Protein AF-A0A8S2FH67-F1 (afdb_monomer)

Foldseek 3Di:
DAVVLVVQVVQAAQQAHAPDDPAQKFFPLVLLVSLLPYPPVSVCSHVVSNVCLVVPAPDPAADAGIARSHRSYHPDHHPDPSVCSNCVNVCVVPPPDPPPPPPPDPPPDDD

Mean predicted aligned error: 7.12 Å

Organism: NCBI:txid1234261

Structure (mmCIF, N/CA/C/O backbone):
data_AF-A0A8S2FH67-F1
#
_entry.id   AF-A0A8S2FH67-F1
#
loop_
_atom_site.group_PDB
_atom_site.id
_atom_site.type_symbol
_atom_site.label_atom_id
_atom_site.label_alt_id
_atom_site.label_comp_id
_atom_site.label_asym_id
_atom_site.label_entity_id
_atom_site.label_seq_id
_atom_site.pdbx_PDB_ins_code
_atom_site.Cartn_x
_atom_site.Cartn_y
_atom_site.Cartn_z
_atom_site.occupancy
_atom_site.B_iso_or_equiv
_atom_site.auth_seq_id
_atom_site.auth_comp_id
_atom_site.auth_asym_id
_atom_site.auth_atom_id
_atom_site.pdbx_PDB_model_num
ATOM 1 N N . ALA A 1 1 ? -4.708 1.839 16.864 1.00 63.16 1 ALA A N 1
ATOM 2 C CA . ALA A 1 1 ? -5.192 1.731 15.473 1.00 63.16 1 ALA A CA 1
ATOM 3 C C . ALA A 1 1 ? -5.390 3.111 14.845 1.00 63.16 1 ALA A C 1
ATOM 5 O O . ALA A 1 1 ? -4.619 3.460 13.967 1.00 63.16 1 ALA A O 1
ATOM 6 N N . LEU A 1 2 ? -6.329 3.934 15.331 1.00 78.12 2 LEU A N 1
ATOM 7 C CA . LEU A 1 2 ? -6.658 5.225 14.697 1.00 78.12 2 LEU A CA 1
ATOM 8 C C . LEU A 1 2 ? -5.510 6.251 14.658 1.00 78.12 2 LEU A C 1
ATOM 10 O O . LEU A 1 2 ? -5.320 6.881 13.627 1.00 78.12 2 LEU A O 1
ATOM 14 N N . ILE A 1 3 ? -4.717 6.388 15.730 1.00 89.12 3 ILE A N 1
ATOM 15 C CA . ILE A 1 3 ? -3.564 7.318 15.759 1.00 89.12 3 ILE A CA 1
ATOM 16 C C . ILE A 1 3 ? -2.562 6.985 14.646 1.00 89.12 3 ILE A C 1
ATOM 18 O O . ILE A 1 3 ? -2.152 7.859 13.888 1.00 89.12 3 ILE A O 1
ATOM 22 N N . GLU A 1 4 ? -2.221 5.704 14.526 1.00 89.19 4 GLU A N 1
ATOM 23 C CA . GLU A 1 4 ? -1.287 5.206 13.519 1.00 89.19 4 GLU A CA 1
ATOM 24 C C . GLU A 1 4 ? -1.864 5.358 12.100 1.00 89.19 4 GLU A C 1
ATOM 26 O O . GLU A 1 4 ? -1.205 5.869 11.200 1.00 89.19 4 GLU A O 1
ATOM 31 N N . SER A 1 5 ? -3.143 5.010 11.917 1.00 88.00 5 SER A N 1
ATOM 32 C CA . SER A 1 5 ? -3.846 5.183 10.641 1.00 88.00 5 SER A CA 1
ATOM 33 C C . SER A 1 5 ? -3.854 6.646 10.185 1.00 88.00 5 SER A C 1
ATOM 35 O O . SER A 1 5 ? -3.561 6.926 9.024 1.00 88.00 5 SER A O 1
ATOM 37 N N . ASN A 1 6 ? -4.106 7.593 11.099 1.00 93.31 6 ASN A N 1
ATOM 38 C CA . ASN A 1 6 ? -4.036 9.029 10.814 1.00 93.31 6 ASN A CA 1
ATOM 39 C C . ASN A 1 6 ? -2.635 9.448 10.358 1.00 93.31 6 ASN A C 1
ATOM 41 O O . ASN A 1 6 ? -2.505 10.213 9.405 1.00 93.31 6 ASN A O 1
ATOM 45 N N . TYR A 1 7 ? -1.587 8.942 11.013 1.00 94.50 7 TYR A N 1
ATOM 46 C CA . TYR A 1 7 ? -0.210 9.218 10.615 1.00 94.50 7 TYR A CA 1
ATOM 47 C C . TYR A 1 7 ? 0.068 8.735 9.186 1.00 94.50 7 TYR A C 1
ATOM 49 O O . TYR A 1 7 ? 0.609 9.498 8.385 1.00 94.50 7 TYR A O 1
ATOM 57 N N . TYR A 1 8 ? -0.370 7.527 8.825 1.00 94.75 8 TYR A N 1
ATOM 58 C CA . TYR A 1 8 ? -0.193 6.992 7.473 1.00 94.75 8 TYR A CA 1
ATOM 59 C C . TYR A 1 8 ? -0.871 7.830 6.391 1.00 94.75 8 TYR A C 1
ATOM 61 O O . TYR A 1 8 ? -0.284 8.014 5.326 1.00 94.75 8 TYR A O 1
ATOM 69 N N . GLN A 1 9 ? -2.035 8.426 6.674 1.00 94.31 9 GLN A N 1
ATOM 70 C CA . GLN A 1 9 ? -2.674 9.354 5.732 1.00 94.31 9 GLN A CA 1
ATOM 71 C C . GLN A 1 9 ? -1.758 10.536 5.379 1.00 94.31 9 GLN A C 1
ATOM 73 O O . GLN A 1 9 ? -1.705 10.956 4.227 1.00 94.31 9 GLN A O 1
ATOM 78 N N . THR A 1 10 ? -0.961 11.028 6.335 1.00 95.62 10 THR A N 1
ATOM 79 C CA . THR A 1 10 ? 0.005 12.119 6.089 1.00 95.62 10 THR A CA 1
ATOM 80 C C . THR A 1 10 ? 1.214 11.701 5.247 1.00 95.62 10 THR A C 1
ATOM 82 O O . THR A 1 10 ? 1.991 12.555 4.821 1.00 95.62 10 THR A O 1
ATOM 85 N N . LYS A 1 11 ? 1.409 10.393 5.036 1.00 96.44 11 LYS A N 1
ATOM 86 C CA . LYS A 1 11 ? 2.547 9.799 4.317 1.00 96.44 11 LYS A CA 1
ATOM 87 C C . LYS A 1 11 ? 2.148 9.136 3.000 1.00 96.44 11 LYS A C 1
ATOM 89 O O . LYS A 1 11 ? 2.998 8.518 2.365 1.00 96.44 11 LYS A O 1
ATOM 94 N N . MET A 1 12 ? 0.885 9.257 2.594 1.00 96.69 12 MET A N 1
ATOM 95 C CA . MET A 1 12 ? 0.390 8.712 1.332 1.00 96.69 12 MET A CA 1
ATOM 96 C C . MET A 1 12 ? 1.192 9.247 0.141 1.00 96.69 12 MET A C 1
ATOM 98 O O . MET A 1 12 ? 1.372 10.454 -0.020 1.00 96.69 12 MET A O 1
ATOM 102 N N . LEU A 1 13 ? 1.627 8.331 -0.717 1.00 97.56 13 LEU A N 1
ATOM 103 C CA . LEU A 1 13 ? 2.142 8.604 -2.054 1.00 97.56 13 LEU A CA 1
ATOM 104 C C . LEU A 1 13 ? 1.121 8.144 -3.102 1.00 97.56 13 LEU A C 1
ATOM 106 O O . LEU A 1 13 ? 0.105 7.525 -2.781 1.00 97.56 13 LEU A O 1
ATOM 110 N N . ASN A 1 14 ? 1.417 8.418 -4.374 1.00 97.19 14 ASN A N 1
ATOM 111 C CA . ASN A 1 14 ? 0.533 8.132 -5.509 1.00 97.19 14 ASN A CA 1
ATOM 112 C C . ASN A 1 14 ? 0.028 6.686 -5.556 1.00 97.19 14 ASN A C 1
ATOM 114 O O . ASN A 1 14 ? -1.095 6.450 -5.996 1.00 97.19 14 ASN A O 1
ATOM 118 N N . TYR A 1 15 ? 0.861 5.740 -5.128 1.00 98.12 15 TYR A N 1
ATOM 119 C CA . TYR A 1 15 ? 0.593 4.311 -5.240 1.00 98.12 15 TYR A CA 1
ATOM 120 C C . TYR A 1 15 ? 0.582 3.597 -3.888 1.00 98.12 15 TYR A C 1
ATOM 122 O O . TYR A 1 15 ? 0.569 2.369 -3.857 1.00 98.12 15 TYR A O 1
ATOM 130 N N . GLY A 1 16 ? 0.614 4.328 -2.770 1.00 97.38 16 GLY A N 1
ATOM 131 C CA . GLY A 1 16 ? 0.529 3.725 -1.442 1.00 97.38 16 GLY A CA 1
ATOM 132 C C . GLY A 1 16 ? 1.259 4.474 -0.334 1.00 97.38 16 GLY A C 1
ATOM 133 O O . GLY A 1 16 ? 1.853 5.526 -0.553 1.00 97.38 16 GLY A O 1
ATOM 134 N N . VAL A 1 17 ? 1.236 3.903 0.868 1.00 97.00 17 VAL A N 1
ATOM 135 C CA . VAL A 1 17 ? 2.002 4.373 2.035 1.00 97.00 17 VAL A CA 1
ATOM 136 C C . VAL A 1 17 ? 3.358 3.665 2.061 1.00 97.00 17 VAL A C 1
ATOM 138 O O . VAL A 1 17 ? 3.376 2.449 1.896 1.00 97.00 17 VAL A O 1
ATOM 141 N N . PRO A 1 18 ? 4.492 4.342 2.292 1.00 96.62 18 PRO A N 1
ATOM 142 C CA . PRO A 1 18 ? 5.772 3.672 2.528 1.00 96.62 18 PRO A CA 1
ATOM 143 C C . PRO A 1 18 ? 5.791 2.849 3.825 1.00 96.62 18 PRO A C 1
ATOM 145 O O . PRO A 1 18 ? 5.187 3.248 4.818 1.00 96.62 18 PRO A O 1
ATOM 148 N N . LEU A 1 19 ? 6.528 1.734 3.844 1.00 94.00 19 LEU A N 1
ATOM 149 C CA . LEU A 1 19 ? 6.685 0.881 5.036 1.00 94.00 19 LEU A CA 1
ATOM 150 C C . LEU A 1 19 ? 7.358 1.604 6.208 1.00 94.00 19 LEU A C 1
ATOM 152 O O . LEU A 1 19 ?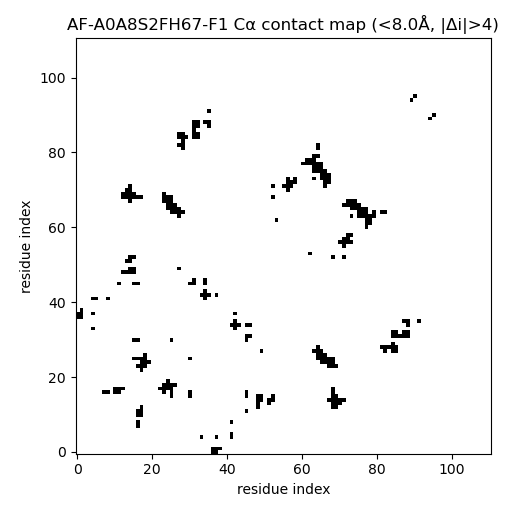 7.037 1.355 7.368 1.00 94.00 19 LEU A O 1
ATOM 156 N N . ASP A 1 20 ? 8.340 2.446 5.900 1.00 91.88 20 ASP A N 1
ATOM 157 C CA . ASP A 1 20 ? 9.106 3.201 6.879 1.00 91.88 20 ASP A CA 1
ATOM 158 C C . ASP A 1 20 ? 9.694 4.475 6.255 1.00 91.88 20 ASP A C 1
ATOM 160 O O . ASP A 1 20 ? 9.529 4.750 5.068 1.00 91.88 20 ASP A O 1
ATOM 164 N N . SER A 1 21 ? 10.375 5.283 7.067 1.00 92.06 21 SER A N 1
ATOM 165 C CA . SER A 1 21 ? 10.890 6.597 6.671 1.00 92.06 21 SER A CA 1
ATOM 166 C C . SER A 1 21 ? 12.131 6.571 5.770 1.00 92.06 21 SER A C 1
ATOM 168 O O . SER A 1 21 ? 12.550 7.629 5.304 1.00 92.06 21 SER A O 1
ATOM 170 N N . ARG A 1 22 ? 12.752 5.410 5.536 1.00 94.38 22 ARG A N 1
ATOM 171 C CA . ARG A 1 22 ? 14.041 5.300 4.829 1.00 94.38 22 ARG A CA 1
ATOM 172 C C . ARG A 1 22 ? 13.886 5.258 3.315 1.00 94.38 22 ARG A C 1
ATOM 174 O O . ARG A 1 22 ? 14.856 5.488 2.599 1.00 94.38 22 ARG A O 1
ATOM 181 N N . SER A 1 23 ? 12.703 4.905 2.819 1.00 95.44 23 SER A N 1
ATOM 182 C CA . SER A 1 23 ? 12.452 4.729 1.389 1.00 95.44 23 SER A CA 1
ATOM 183 C C . SER A 1 23 ? 10.963 4.838 1.069 1.00 95.44 23 SER A C 1
ATOM 185 O O . SER A 1 23 ? 10.133 4.705 1.959 1.00 95.44 23 SER A O 1
ATOM 187 N N . SER A 1 24 ? 10.613 5.012 -0.204 1.00 97.56 24 SER A N 1
ATOM 188 C CA . SER A 1 24 ? 9.227 4.959 -0.697 1.00 97.56 24 SER A CA 1
ATOM 189 C C . SER A 1 24 ? 8.711 3.529 -0.914 1.00 97.56 24 SER A C 1
ATOM 191 O O . SER A 1 24 ? 7.664 3.330 -1.530 1.00 97.56 24 SER A O 1
ATOM 193 N N . LEU A 1 25 ? 9.445 2.516 -0.451 1.00 97.62 25 LEU A N 1
ATOM 194 C CA . LEU A 1 25 ? 9.112 1.120 -0.696 1.00 97.62 25 LEU A CA 1
ATOM 195 C C . LEU A 1 25 ? 7.934 0.681 0.163 1.00 97.62 25 LEU A C 1
ATOM 197 O O . LEU A 1 25 ? 7.815 1.054 1.331 1.00 97.62 25 LEU A O 1
ATOM 201 N N . THR A 1 26 ? 7.072 -0.145 -0.417 1.00 97.62 26 THR A N 1
ATOM 202 C CA . THR A 1 26 ? 5.864 -0.604 0.256 1.00 97.62 26 THR A CA 1
ATOM 203 C C . THR A 1 26 ? 5.478 -2.032 -0.106 1.00 97.62 26 THR A C 1
ATOM 205 O O . THR A 1 26 ? 6.098 -2.677 -0.956 1.00 97.62 26 THR A O 1
ATOM 208 N N . LYS A 1 27 ? 4.437 -2.527 0.568 1.00 96.81 27 LYS A N 1
ATOM 209 C CA . LYS A 1 27 ? 3.831 -3.835 0.352 1.00 96.81 27 LYS A CA 1
ATOM 210 C C . LYS A 1 27 ? 2.314 -3.751 0.275 1.00 96.81 27 LYS A C 1
ATOM 212 O O . LYS A 1 27 ? 1.690 -3.034 1.055 1.00 96.81 27 LYS A O 1
ATOM 217 N N . THR A 1 28 ? 1.716 -4.489 -0.656 1.00 96.25 28 THR A N 1
ATOM 218 C CA . THR A 1 28 ? 0.260 -4.478 -0.887 1.00 96.25 28 THR A CA 1
ATOM 219 C C . THR A 1 28 ? -0.518 -5.100 0.273 1.00 96.25 28 THR A C 1
ATOM 221 O O . THR A 1 28 ? -1.534 -4.555 0.707 1.00 96.25 28 THR A O 1
ATOM 224 N N . ASP A 1 29 ? -0.031 -6.222 0.804 1.00 95.50 29 ASP A N 1
ATOM 225 C CA . ASP A 1 29 ? -0.657 -6.961 1.898 1.00 95.50 29 ASP A CA 1
ATOM 226 C C . ASP A 1 29 ? -0.688 -6.134 3.188 1.00 95.50 29 ASP A C 1
ATOM 228 O O . ASP A 1 29 ? -1.746 -5.953 3.786 1.00 95.50 29 ASP A O 1
ATOM 232 N N . TRP A 1 30 ? 0.451 -5.551 3.565 1.00 95.12 30 TRP A N 1
ATOM 233 C CA . TRP A 1 30 ? 0.578 -4.696 4.743 1.00 95.12 30 TRP A CA 1
ATOM 234 C C . TRP A 1 30 ? -0.362 -3.483 4.688 1.00 95.12 30 TRP A C 1
ATOM 236 O O . TRP A 1 30 ? -1.073 -3.209 5.654 1.00 95.12 30 TRP A O 1
ATOM 246 N N . GLN A 1 31 ? -0.440 -2.801 3.542 1.00 96.38 31 GLN A N 1
ATOM 247 C CA . GLN A 1 31 ? -1.370 -1.682 3.361 1.00 96.38 31 GLN A CA 1
ATOM 248 C C . GLN A 1 31 ? -2.833 -2.119 3.469 1.00 96.38 31 GLN A C 1
ATOM 250 O O . GLN A 1 31 ? -3.647 -1.403 4.049 1.00 96.38 31 GLN A O 1
ATOM 255 N N . SER A 1 32 ? -3.170 -3.307 2.964 1.00 95.88 32 SER A N 1
ATOM 256 C CA . SER A 1 32 ? -4.530 -3.850 3.070 1.00 95.88 32 SER A CA 1
ATOM 257 C C . SER A 1 32 ? -4.919 -4.132 4.521 1.00 95.88 32 SER A C 1
ATOM 259 O O . SER A 1 32 ? -6.045 -3.845 4.921 1.00 95.88 32 SER A O 1
ATOM 261 N N . TRP A 1 33 ? -3.977 -4.616 5.336 1.00 94.50 33 TRP A N 1
ATOM 262 C CA . TRP A 1 33 ? -4.171 -4.773 6.779 1.00 94.50 33 TRP A CA 1
ATOM 263 C C . TRP A 1 33 ? -4.403 -3.445 7.493 1.00 94.50 33 TRP A C 1
ATOM 265 O O . TRP A 1 33 ? -5.295 -3.362 8.333 1.00 94.50 33 TRP A O 1
ATOM 275 N N . ILE A 1 34 ? -3.644 -2.402 7.146 1.00 93.56 34 ILE A N 1
ATOM 276 C CA . ILE A 1 34 ? -3.876 -1.055 7.681 1.00 93.56 34 ILE A CA 1
ATOM 277 C C . ILE A 1 34 ? -5.292 -0.607 7.335 1.00 93.56 34 ILE A C 1
ATOM 279 O O . ILE A 1 34 ? -6.073 -0.323 8.240 1.00 93.56 34 ILE A O 1
ATOM 283 N N . ALA A 1 35 ? -5.633 -0.627 6.044 1.00 94.69 35 ALA A N 1
ATOM 284 C CA . ALA A 1 35 ? -6.927 -0.191 5.536 1.00 94.69 35 ALA A CA 1
ATOM 285 C C . ALA A 1 35 ? -8.095 -0.911 6.226 1.00 94.69 35 ALA A C 1
ATOM 287 O O . ALA A 1 35 ? -9.131 -0.308 6.490 1.00 94.69 35 ALA A O 1
ATOM 288 N N . ALA A 1 36 ? -7.924 -2.188 6.569 1.00 93.94 36 ALA A N 1
ATOM 289 C CA . ALA A 1 36 ? -8.958 -2.985 7.212 1.00 93.94 36 ALA A CA 1
ATOM 290 C C . ALA A 1 36 ? -9.321 -2.524 8.633 1.00 93.94 36 ALA A C 1
ATOM 292 O O . ALA A 1 36 ? -10.469 -2.709 9.048 1.00 93.94 36 ALA A O 1
ATOM 293 N N . PHE A 1 37 ? -8.375 -1.907 9.349 1.00 92.00 37 PHE A N 1
ATOM 294 C CA . PHE A 1 37 ? -8.553 -1.369 10.704 1.00 92.00 37 PHE A CA 1
ATOM 295 C C . PHE A 1 37 ? -8.733 0.160 10.747 1.00 92.00 37 PHE A C 1
ATOM 297 O O . PHE A 1 37 ? -8.800 0.742 11.835 1.00 92.00 37 PHE A O 1
ATOM 304 N N . SER A 1 38 ? -8.783 0.813 9.588 1.00 93.44 38 SER A N 1
ATOM 305 C CA . SER A 1 38 ? -8.950 2.261 9.442 1.00 93.44 38 SER A CA 1
ATOM 306 C C . SER A 1 38 ? -10.427 2.683 9.397 1.00 93.44 38 SER A C 1
ATOM 308 O O . SER A 1 38 ? -11.332 1.846 9.349 1.00 93.44 38 SER A O 1
ATOM 310 N N . THR A 1 39 ? -10.695 3.998 9.406 1.00 94.56 39 THR A N 1
ATOM 311 C CA . THR A 1 39 ? -12.037 4.508 9.063 1.00 94.56 39 THR A CA 1
ATOM 312 C C . THR A 1 39 ? -12.353 4.235 7.593 1.00 94.56 39 THR A C 1
ATOM 314 O O . THR A 1 39 ? -11.454 3.965 6.796 1.00 94.56 39 THR A O 1
ATOM 317 N N . LYS A 1 40 ? -13.629 4.353 7.210 1.00 93.25 40 LYS A N 1
ATOM 318 C CA . LYS A 1 40 ? -14.055 4.146 5.823 1.00 93.25 40 LYS A CA 1
ATOM 319 C C . LYS A 1 40 ? -13.328 5.079 4.842 1.00 93.25 40 LYS A C 1
ATOM 321 O O . LYS A 1 40 ? -12.835 4.596 3.829 1.00 93.25 40 LYS A O 1
ATOM 326 N N . GLU A 1 41 ? -13.172 6.371 5.154 1.00 94.94 41 GLU A N 1
ATOM 327 C CA . GLU A 1 41 ? -12.479 7.296 4.237 1.00 94.94 41 GLU A CA 1
ATOM 328 C C . GLU A 1 41 ? -10.986 6.964 4.080 1.00 94.94 41 GLU A C 1
ATOM 330 O O . GLU A 1 41 ? -10.417 7.038 2.989 1.00 94.94 41 GLU A O 1
ATOM 335 N N . GLN A 1 42 ? -10.342 6.574 5.179 1.00 94.81 42 GLN A N 1
ATOM 336 C CA . GLN A 1 42 ? -8.929 6.194 5.197 1.00 94.81 42 GLN A CA 1
ATOM 337 C C . GLN A 1 42 ? -8.686 4.890 4.444 1.00 94.81 42 GLN A C 1
ATOM 339 O O . GLN A 1 42 ? -7.715 4.769 3.697 1.00 94.81 42 GLN A O 1
ATOM 344 N N . GLN A 1 43 ? -9.588 3.928 4.632 1.00 94.75 43 GLN A N 1
ATOM 345 C CA . GLN A 1 43 ? -9.603 2.684 3.887 1.00 94.75 43 GLN A CA 1
ATOM 346 C C . GLN A 1 43 ? -9.706 2.975 2.390 1.00 94.75 43 GLN A C 1
ATOM 348 O O . GLN A 1 43 ? -8.870 2.500 1.628 1.00 94.75 43 GLN A O 1
ATOM 353 N N . ASP A 1 44 ? -10.685 3.778 1.971 1.00 95.75 44 ASP A N 1
ATOM 354 C CA . ASP A 1 44 ? -10.894 4.093 0.557 1.00 95.75 44 ASP A CA 1
ATOM 355 C C . ASP A 1 44 ? -9.660 4.786 -0.041 1.00 95.75 44 ASP A C 1
ATOM 357 O O . ASP A 1 44 ? -9.226 4.430 -1.133 1.00 95.75 44 ASP A O 1
ATOM 361 N N . THR A 1 45 ? -9.015 5.689 0.703 1.00 96.62 45 THR A N 1
ATOM 362 C CA . THR A 1 45 ? -7.747 6.318 0.290 1.00 96.62 45 THR A CA 1
ATOM 363 C C . THR A 1 45 ? -6.646 5.289 0.008 1.00 96.62 45 THR A C 1
ATOM 365 O O . THR A 1 45 ? -6.017 5.326 -1.051 1.00 96.62 45 THR A O 1
ATOM 368 N N . ILE A 1 46 ? -6.425 4.342 0.925 1.00 96.38 46 ILE A N 1
ATOM 369 C CA . ILE A 1 46 ? -5.373 3.324 0.783 1.00 96.38 46 ILE A CA 1
ATOM 370 C C . ILE A 1 46 ? -5.708 2.341 -0.347 1.00 96.38 46 ILE A C 1
ATOM 372 O O . ILE A 1 46 ? -4.857 2.047 -1.188 1.00 96.38 46 ILE A O 1
ATOM 376 N N . ILE A 1 47 ? -6.949 1.850 -0.402 1.00 96.31 47 ILE A N 1
ATOM 377 C CA . ILE A 1 47 ? -7.385 0.887 -1.421 1.00 96.31 47 ILE A CA 1
ATOM 378 C C . ILE A 1 47 ? -7.354 1.512 -2.820 1.00 96.31 47 ILE A C 1
ATOM 380 O O . ILE A 1 47 ? -6.913 0.855 -3.761 1.00 96.31 47 ILE A O 1
ATOM 384 N N . ASN A 1 48 ? -7.730 2.785 -2.968 1.00 97.56 48 ASN A N 1
ATOM 385 C CA . ASN A 1 48 ? -7.631 3.489 -4.247 1.00 97.56 48 ASN A CA 1
ATOM 386 C C . ASN A 1 48 ? -6.176 3.615 -4.722 1.00 97.56 48 ASN A C 1
ATOM 388 O O . ASN A 1 48 ? -5.907 3.441 -5.910 1.00 97.56 48 ASN A O 1
ATOM 392 N N . ALA A 1 49 ? -5.223 3.852 -3.816 1.00 97.94 49 ALA A N 1
ATOM 393 C CA . ALA A 1 49 ? -3.804 3.895 -4.168 1.00 97.94 4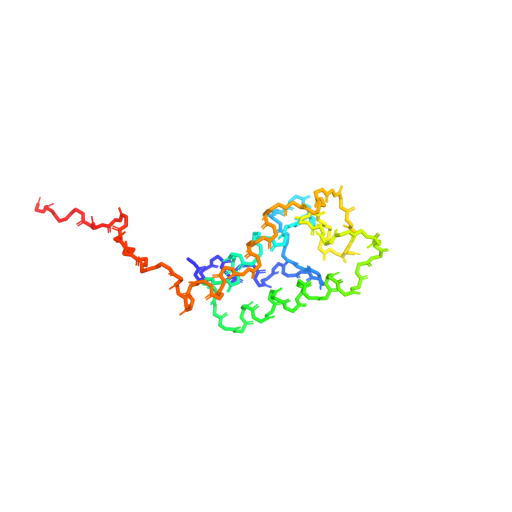9 ALA A CA 1
ATOM 394 C C . ALA A 1 49 ? -3.266 2.517 -4.604 1.00 97.94 49 ALA A C 1
ATOM 396 O O . ALA A 1 49 ? -2.533 2.424 -5.590 1.00 97.94 49 ALA A O 1
ATOM 397 N N . LEU A 1 50 ? -3.687 1.437 -3.932 1.00 97.06 50 LEU A N 1
ATOM 398 C CA . LEU A 1 50 ? -3.378 0.059 -4.340 1.00 97.06 50 LEU A CA 1
ATOM 399 C C . LEU A 1 50 ? -3.992 -0.298 -5.699 1.00 97.06 50 LEU A C 1
ATOM 401 O O . LEU A 1 50 ? -3.337 -0.922 -6.535 1.00 97.06 50 LEU A O 1
ATOM 405 N N . TYR A 1 51 ? -5.239 0.107 -5.936 1.00 97.19 51 TYR A N 1
ATOM 406 C CA . TYR A 1 51 ? -5.910 -0.083 -7.219 1.00 97.19 51 TYR A CA 1
ATOM 407 C C . TYR A 1 51 ? -5.179 0.662 -8.341 1.00 97.19 51 TYR A C 1
ATOM 409 O O . TYR A 1 51 ? -4.942 0.100 -9.413 1.00 97.19 51 TYR A O 1
ATOM 417 N N . LYS A 1 52 ? -4.751 1.900 -8.072 1.00 98.31 52 LYS A N 1
ATOM 418 C CA . LYS A 1 52 ? -3.950 2.699 -8.999 1.00 98.31 52 LYS A CA 1
ATOM 419 C C . LYS A 1 52 ? -2.616 2.024 -9.315 1.00 98.31 52 LYS A C 1
ATOM 421 O O . LYS A 1 52 ? -2.272 1.898 -10.484 1.00 98.31 52 LYS A O 1
ATOM 426 N N . TYR A 1 53 ? -1.910 1.507 -8.305 1.00 97.88 53 TYR A N 1
ATOM 427 C CA . TYR A 1 53 ? -0.698 0.698 -8.497 1.00 97.88 53 TYR A CA 1
ATOM 428 C C . TYR A 1 53 ? -0.942 -0.484 -9.441 1.00 97.88 53 TYR A C 1
ATOM 430 O O . TYR A 1 53 ? -0.235 -0.634 -10.437 1.00 97.88 53 TYR A O 1
ATOM 438 N N . ALA A 1 54 ? -1.957 -1.301 -9.151 1.00 96.06 54 ALA A N 1
ATOM 439 C CA . ALA A 1 54 ? -2.264 -2.491 -9.939 1.00 96.06 54 ALA A CA 1
ATOM 440 C C . ALA A 1 54 ? -2.642 -2.157 -11.394 1.00 96.06 54 ALA A C 1
ATOM 442 O O . ALA A 1 54 ? -2.409 -2.968 -12.288 1.00 96.06 54 ALA A O 1
ATOM 443 N N . SER A 1 55 ? -3.208 -0.970 -11.623 1.00 97.62 55 SER A N 1
ATOM 444 C CA . SER A 1 55 ? -3.664 -0.514 -12.939 1.00 97.62 55 SER A CA 1
ATOM 445 C C . SER A 1 55 ? -2.559 0.156 -13.762 1.00 97.62 55 SER A C 1
ATOM 447 O O . SER A 1 55 ? -2.501 -0.021 -14.977 1.00 97.62 55 SER A O 1
ATOM 449 N N . GLU A 1 56 ? -1.689 0.934 -13.116 1.00 97.94 56 GLU A N 1
ATOM 450 C CA . GLU A 1 56 ? -0.741 1.834 -13.787 1.00 97.94 56 GLU A CA 1
ATOM 451 C C . GLU A 1 56 ? 0.715 1.354 -13.729 1.00 97.94 56 GLU A C 1
ATOM 453 O O . GLU A 1 56 ? 1.575 1.958 -14.373 1.00 97.94 56 GLU A O 1
ATOM 458 N N . THR A 1 57 ? 1.021 0.278 -12.991 1.00 97.62 57 THR A N 1
ATOM 459 C CA . THR A 1 57 ? 2.398 -0.230 -12.900 1.00 97.62 57 THR A CA 1
ATOM 460 C C . THR A 1 57 ? 3.005 -0.466 -14.294 1.00 97.62 57 THR A C 1
ATOM 462 O O . THR A 1 57 ? 2.358 -1.048 -15.177 1.00 97.62 57 THR A O 1
ATOM 465 N N . PRO A 1 58 ? 4.249 -0.010 -14.548 1.00 97.44 58 PRO A N 1
ATOM 46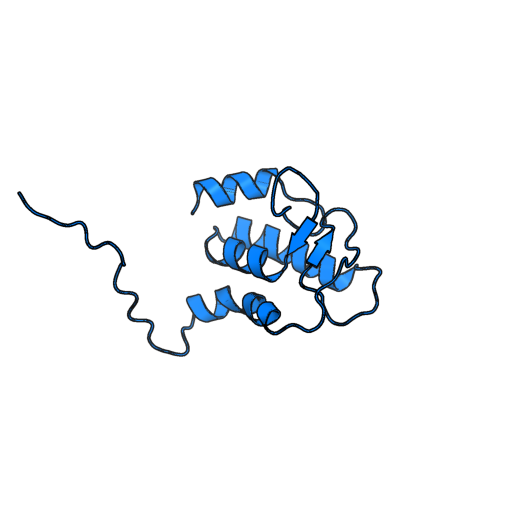6 C CA . PRO A 1 58 ? 4.908 -0.224 -15.836 1.00 97.44 58 PRO A CA 1
ATOM 467 C C . PRO A 1 58 ? 5.319 -1.690 -16.036 1.00 97.44 58 PRO A C 1
ATOM 469 O O . PRO A 1 58 ? 5.524 -2.128 -17.169 1.00 97.44 58 PRO A O 1
ATOM 472 N N . ASP A 1 59 ? 5.422 -2.464 -14.956 1.00 97.38 59 ASP A N 1
ATOM 473 C CA . ASP A 1 59 ? 5.900 -3.839 -14.988 1.00 97.38 59 ASP A CA 1
ATOM 474 C C . ASP A 1 59 ? 4.774 -4.811 -15.371 1.00 97.38 59 ASP A C 1
ATOM 476 O O . ASP A 1 59 ? 3.715 -4.863 -14.751 1.00 97.38 59 ASP A O 1
ATOM 480 N N . ARG A 1 60 ? 4.998 -5.624 -16.409 1.00 95.56 60 ARG A N 1
ATOM 481 C CA . ARG A 1 60 ? 4.039 -6.638 -16.888 1.00 95.56 60 ARG A CA 1
ATOM 482 C C . ARG A 1 60 ? 4.317 -7.991 -16.245 1.00 95.56 60 ARG A C 1
ATOM 484 O O . ARG A 1 60 ? 4.752 -8.937 -16.895 1.00 95.56 60 ARG A O 1
ATOM 491 N N . VAL A 1 61 ? 4.101 -8.055 -14.938 1.00 95.31 61 VAL A N 1
ATOM 492 C CA . VAL A 1 61 ? 4.306 -9.251 -14.112 1.00 95.31 61 VAL A CA 1
ATOM 493 C C . VAL A 1 61 ? 3.042 -9.555 -13.308 1.00 95.31 61 VAL A C 1
ATOM 495 O O . VAL A 1 61 ? 2.220 -8.657 -13.126 1.00 95.31 61 VAL A O 1
ATOM 498 N N . PRO A 1 62 ? 2.860 -10.789 -12.799 1.00 94.25 62 PRO A N 1
ATOM 499 C CA . PRO A 1 62 ? 1.805 -11.054 -11.827 1.00 94.25 62 PRO A CA 1
ATOM 500 C C . PRO A 1 62 ? 1.896 -10.066 -10.663 1.00 94.25 62 PRO A C 1
ATOM 502 O O . PRO A 1 62 ? 3.010 -9.754 -10.230 1.00 94.25 62 PRO A O 1
ATOM 505 N N . LEU A 1 63 ? 0.740 -9.607 -10.169 1.00 93.62 63 LEU A N 1
ATOM 506 C CA . LEU A 1 63 ? 0.654 -8.554 -9.158 1.00 93.62 63 LEU A CA 1
ATOM 507 C C . LEU A 1 63 ? 1.642 -8.817 -8.013 1.00 93.62 63 LEU A C 1
ATOM 509 O O . LEU A 1 63 ? 1.599 -9.860 -7.354 1.00 93.62 63 LEU A O 1
ATOM 513 N N . SER A 1 64 ? 2.576 -7.882 -7.849 1.00 96.12 64 SER A N 1
ATOM 514 C CA . SER A 1 64 ? 3.659 -7.976 -6.878 1.00 96.12 64 SER A CA 1
ATOM 515 C C . SER A 1 64 ? 3.258 -7.335 -5.558 1.00 96.12 64 SER A C 1
ATOM 517 O O . SER A 1 64 ? 2.570 -6.313 -5.529 1.00 96.12 64 SER A O 1
ATOM 519 N N . ASP A 1 65 ? 3.754 -7.922 -4.473 1.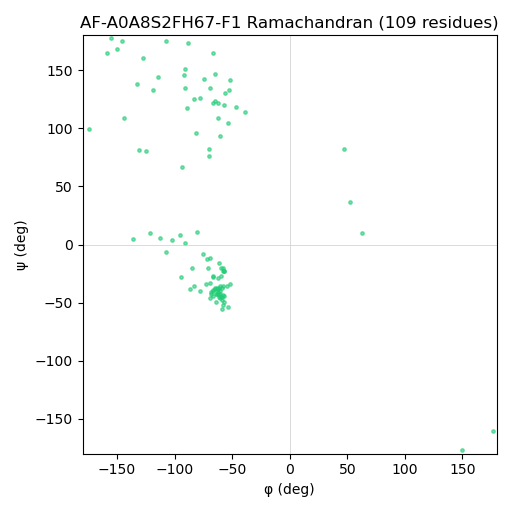00 96.12 65 ASP A N 1
ATOM 520 C CA . ASP A 1 65 ? 3.580 -7.427 -3.115 1.00 96.12 65 ASP A CA 1
ATOM 521 C C . ASP A 1 65 ? 4.752 -6.568 -2.612 1.00 96.12 65 ASP A C 1
ATOM 523 O O . ASP A 1 65 ? 4.802 -6.244 -1.425 1.00 96.12 65 ASP A O 1
ATOM 527 N N . PHE A 1 66 ? 5.711 -6.212 -3.473 1.00 97.19 66 PHE A N 1
ATOM 528 C CA . PHE A 1 66 ? 6.832 -5.340 -3.119 1.00 97.19 66 PHE A CA 1
ATOM 529 C C . PHE A 1 66 ? 7.225 -4.414 -4.268 1.00 97.19 66 PHE A C 1
ATOM 531 O O . PHE A 1 66 ? 7.796 -4.839 -5.279 1.00 97.19 66 PHE A O 1
ATOM 538 N N . TYR A 1 67 ? 6.919 -3.133 -4.084 1.00 97.75 67 TYR A N 1
ATOM 539 C CA . TYR A 1 67 ? 7.022 -2.105 -5.113 1.00 97.75 67 TYR A CA 1
ATOM 540 C C . TYR A 1 67 ? 7.321 -0.728 -4.503 1.00 97.75 67 TYR A C 1
ATOM 542 O O . TYR A 1 67 ? 7.253 -0.533 -3.286 1.00 97.75 67 TYR A O 1
ATOM 550 N N . ASP A 1 68 ? 7.680 0.226 -5.356 1.00 98.12 68 ASP A N 1
ATOM 551 C CA . ASP A 1 68 ? 7.912 1.620 -4.982 1.00 98.12 68 ASP A CA 1
ATOM 552 C C . ASP A 1 68 ? 6.604 2.420 -5.072 1.00 98.12 68 ASP A C 1
ATOM 554 O O . ASP A 1 68 ? 6.027 2.586 -6.150 1.00 98.12 68 ASP A O 1
ATOM 558 N N . ALA A 1 69 ? 6.140 2.956 -3.942 1.00 97.94 69 ALA A N 1
ATOM 559 C CA . ALA A 1 69 ? 4.887 3.703 -3.853 1.00 97.94 69 ALA A CA 1
ATOM 560 C C . ALA A 1 69 ? 4.917 5.066 -4.573 1.00 97.94 69 ALA A C 1
ATOM 562 O O . ALA A 1 69 ? 3.870 5.693 -4.751 1.00 97.94 69 ALA A O 1
ATOM 563 N N . SER A 1 70 ? 6.092 5.545 -4.997 1.00 97.88 70 SER A N 1
ATOM 564 C CA . SER A 1 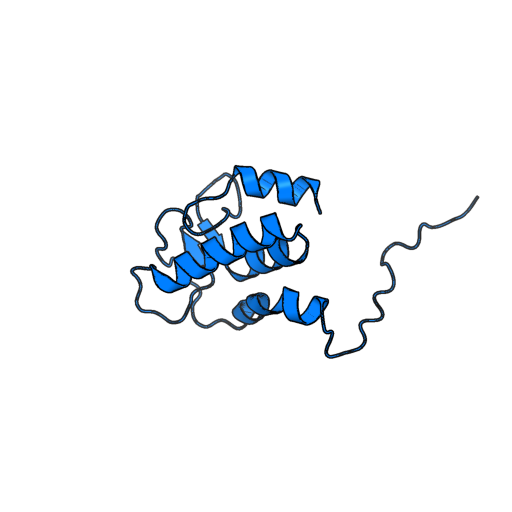70 ? 6.227 6.800 -5.745 1.00 97.88 70 SER A CA 1
ATOM 565 C C . SER A 1 70 ? 5.970 6.635 -7.246 1.00 97.88 70 SER A C 1
ATOM 567 O O . SER A 1 70 ? 5.391 7.525 -7.870 1.00 97.88 70 SER A O 1
ATOM 569 N N . ASN A 1 71 ? 6.369 5.496 -7.824 1.00 97.88 71 ASN A N 1
ATOM 570 C CA . ASN A 1 71 ? 6.429 5.288 -9.276 1.00 97.88 71 ASN A CA 1
ATOM 571 C C . ASN A 1 71 ? 5.868 3.933 -9.755 1.00 97.88 71 ASN A C 1
ATOM 573 O O . ASN A 1 71 ? 5.951 3.638 -10.945 1.00 97.88 71 ASN A O 1
ATOM 577 N N . ALA A 1 72 ? 5.306 3.124 -8.852 1.00 97.81 72 ALA A N 1
ATOM 578 C CA . ALA A 1 72 ? 4.696 1.823 -9.128 1.00 97.81 72 ALA A CA 1
ATOM 579 C C . ALA A 1 72 ? 5.645 0.747 -9.690 1.00 97.81 72 ALA A C 1
ATOM 581 O O . ALA A 1 72 ? 5.167 -0.318 -10.092 1.00 97.81 72 ALA A O 1
ATOM 582 N N . LYS A 1 73 ? 6.967 0.976 -9.713 1.00 98.19 73 LYS A N 1
ATOM 583 C CA . LYS A 1 73 ? 7.922 -0.042 -10.165 1.00 98.19 73 LYS A CA 1
ATOM 584 C C . LYS A 1 73 ? 7.991 -1.196 -9.182 1.00 98.19 73 LYS A C 1
ATOM 586 O O . LYS A 1 73 ? 8.115 -0.997 -7.974 1.00 98.19 73 LYS A O 1
ATOM 591 N N . VAL A 1 74 ? 7.962 -2.407 -9.715 1.00 97.81 74 VAL A N 1
ATOM 592 C CA . VAL A 1 74 ? 8.078 -3.651 -8.961 1.00 97.81 74 VAL A CA 1
ATOM 593 C C . VAL A 1 74 ? 9.537 -3.900 -8.592 1.00 97.81 74 VAL A C 1
ATOM 595 O O . VAL A 1 74 ? 10.401 -3.972 -9.463 1.00 97.81 74 VAL A O 1
ATOM 598 N N . LEU A 1 75 ? 9.810 -4.115 -7.303 1.00 96.25 75 LEU A N 1
ATOM 599 C CA . LEU A 1 75 ? 11.154 -4.451 -6.821 1.00 96.25 75 LEU A CA 1
ATOM 600 C C . LEU A 1 75 ? 11.381 -5.956 -6.689 1.00 96.25 75 LEU A C 1
ATOM 602 O O . LEU A 1 75 ? 12.510 -6.426 -6.800 1.00 96.25 75 LEU A O 1
ATOM 606 N N . GLY A 1 76 ? 10.330 -6.735 -6.441 1.00 94.56 76 GLY A N 1
ATOM 607 C CA . GLY A 1 76 ? 10.470 -8.173 -6.232 1.00 94.56 76 GLY A CA 1
ATOM 608 C C . GLY A 1 76 ? 9.152 -8.841 -5.885 1.00 94.56 76 GLY A C 1
ATOM 609 O O . GLY A 1 76 ? 8.097 -8.294 -6.171 1.00 94.56 76 GLY A O 1
ATOM 610 N N . PHE A 1 77 ? 9.223 -10.032 -5.289 1.00 94.06 77 PHE A N 1
ATOM 611 C CA . PHE A 1 77 ? 8.087 -10.715 -4.653 1.00 94.06 77 PHE A CA 1
ATOM 612 C C . PHE A 1 77 ? 6.804 -10.733 -5.502 1.00 94.06 77 PHE A C 1
ATOM 614 O O . PHE A 1 77 ? 5.904 -9.907 -5.369 1.00 94.06 77 PHE A O 1
ATOM 621 N N . ARG A 1 78 ? 6.756 -11.692 -6.427 1.00 93.44 78 ARG A N 1
ATOM 622 C CA . ARG A 1 78 ? 5.688 -11.845 -7.422 1.00 93.44 78 ARG A CA 1
ATOM 623 C C . ARG A 1 78 ? 4.933 -13.141 -7.159 1.00 93.44 78 ARG A C 1
ATOM 625 O O . ARG A 1 78 ? 5.561 -14.130 -6.788 1.00 93.44 78 ARG A O 1
ATOM 632 N N . ALA A 1 79 ? 3.617 -13.132 -7.378 1.00 89.50 79 ALA A N 1
ATOM 633 C CA . ALA A 1 79 ? 2.757 -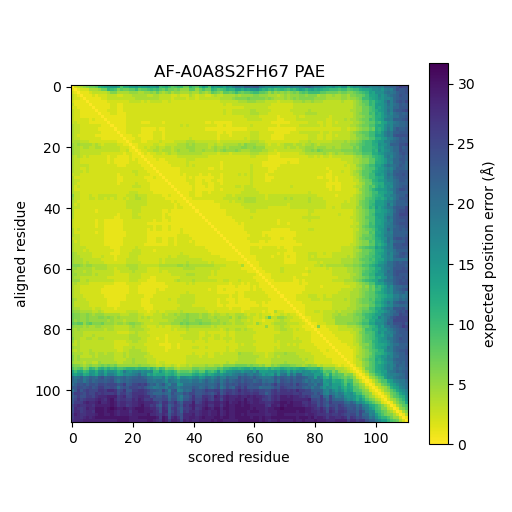14.318 -7.275 1.00 89.50 79 ALA A CA 1
ATOM 634 C C . ALA A 1 79 ? 2.895 -15.090 -5.945 1.00 89.50 79 ALA A C 1
ATOM 636 O O . ALA A 1 79 ? 2.852 -16.320 -5.917 1.00 89.50 79 ALA A O 1
ATOM 637 N N . ARG A 1 80 ? 3.086 -14.376 -4.828 1.00 94.75 80 ARG A N 1
ATOM 638 C CA . ARG A 1 80 ? 3.232 -15.000 -3.506 1.00 94.75 80 ARG A CA 1
ATOM 639 C C . ARG A 1 80 ? 1.880 -15.130 -2.795 1.00 94.75 80 ARG A C 1
ATOM 641 O O . ARG A 1 80 ? 1.035 -14.248 -2.951 1.00 94.75 80 ARG A O 1
ATOM 648 N N . PRO A 1 81 ? 1.697 -16.140 -1.921 1.00 94.50 81 PRO A N 1
ATOM 649 C CA . PRO A 1 81 ? 0.452 -16.326 -1.165 1.00 94.50 81 PRO A CA 1
ATOM 650 C C . PRO A 1 81 ? 0.043 -15.130 -0.296 1.00 94.50 81 PRO A C 1
ATOM 652 O O . PRO A 1 81 ? -1.134 -14.962 0.005 1.00 94.50 81 PRO A O 1
ATOM 655 N N . VAL A 1 82 ? 0.999 -14.271 0.078 1.00 95.00 82 VAL A N 1
ATOM 656 C CA . VAL A 1 82 ? 0.751 -13.067 0.887 1.00 95.00 82 VAL A CA 1
ATOM 657 C C . VAL A 1 82 ? -0.272 -12.115 0.247 1.00 95.00 82 VAL A C 1
ATOM 659 O O . VAL A 1 82 ? -0.955 -11.387 0.960 1.00 95.00 82 VAL A O 1
ATOM 662 N N . MET A 1 83 ? -0.464 -12.189 -1.076 1.00 94.31 83 MET A N 1
ATOM 663 C CA . MET A 1 83 ? -1.507 -11.456 -1.803 1.00 9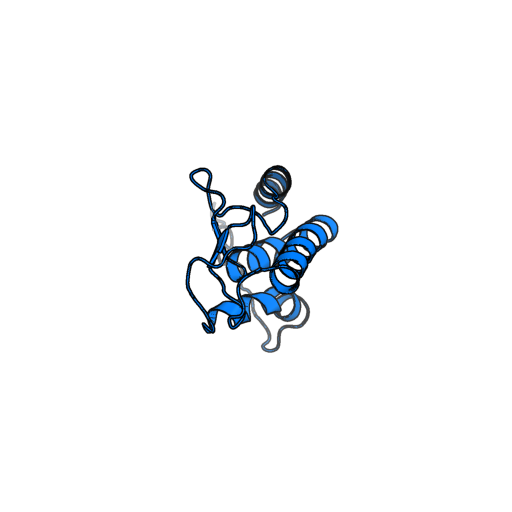4.31 83 MET A CA 1
ATOM 664 C C . MET A 1 83 ? -2.930 -11.762 -1.311 1.00 94.31 83 MET A C 1
ATOM 666 O O . MET A 1 83 ? -3.825 -10.942 -1.499 1.00 94.31 83 MET A O 1
ATOM 670 N N . GLY A 1 84 ? -3.146 -12.886 -0.618 1.00 93.69 84 GLY A N 1
ATOM 671 C CA . GLY A 1 84 ? -4.402 -13.156 0.087 1.00 93.69 84 GLY A CA 1
ATOM 672 C C . GLY A 1 84 ? -4.763 -12.080 1.123 1.00 93.69 84 GLY A C 1
ATOM 673 O O . GLY A 1 84 ? -5.941 -11.882 1.411 1.00 93.69 84 GLY A O 1
ATOM 674 N N . GLY A 1 85 ? -3.780 -11.321 1.623 1.00 93.81 85 GLY A N 1
ATOM 675 C CA . GLY A 1 85 ? -3.990 -10.190 2.529 1.00 93.81 85 GLY A CA 1
ATOM 676 C C . GLY A 1 85 ? -4.873 -9.076 1.958 1.00 93.81 85 GLY A C 1
ATOM 677 O O . GLY A 1 85 ? -5.482 -8.350 2.735 1.00 93.81 85 GLY A O 1
ATOM 678 N N . LEU A 1 86 ? -5.034 -8.980 0.630 1.00 94.31 86 LEU A N 1
ATOM 679 C CA . LEU A 1 86 ? -5.978 -8.041 0.006 1.00 94.31 86 LEU A CA 1
ATOM 680 C C . LEU A 1 86 ? -7.434 -8.276 0.456 1.00 94.31 86 LEU A C 1
ATOM 682 O O . LEU A 1 86 ? -8.239 -7.349 0.479 1.00 94.31 86 LEU A O 1
ATOM 686 N N . PHE A 1 87 ? -7.776 -9.510 0.837 1.00 92.31 87 PHE A N 1
ATOM 687 C CA . PHE A 1 87 ? -9.138 -9.906 1.204 1.00 92.31 87 PHE A CA 1
ATOM 688 C C . PHE A 1 87 ? -9.447 -9.747 2.694 1.00 92.31 87 PHE A C 1
ATOM 690 O O . PHE A 1 87 ? -10.552 -10.068 3.129 1.00 92.31 87 PHE A O 1
ATOM 697 N N . ILE A 1 88 ? -8.501 -9.249 3.494 1.00 92.88 88 ILE A N 1
ATOM 698 C CA . ILE A 1 88 ? -8.654 -9.236 4.948 1.00 92.88 88 ILE A CA 1
ATOM 699 C C . ILE A 1 88 ? -9.883 -8.454 5.419 1.00 92.88 88 ILE A C 1
ATOM 701 O O . ILE A 1 88 ? -10.572 -8.891 6.336 1.00 92.88 88 ILE A O 1
ATOM 705 N N . ARG A 1 89 ? -10.218 -7.340 4.758 1.00 90.19 89 ARG A N 1
ATOM 706 C CA . ARG A 1 89 ? -11.411 -6.562 5.105 1.00 90.19 89 ARG A CA 1
ATOM 707 C C . ARG A 1 89 ? -12.686 -7.390 4.952 1.00 90.19 89 ARG A C 1
ATOM 709 O O . ARG A 1 89 ? -13.504 -7.403 5.864 1.00 90.19 89 ARG A O 1
ATOM 716 N N . ALA A 1 90 ? -12.818 -8.107 3.838 1.00 89.25 90 ALA A N 1
AT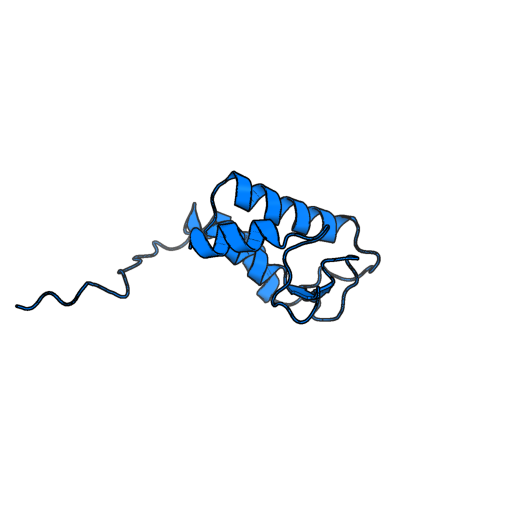OM 717 C CA . ALA A 1 90 ? -13.972 -8.964 3.586 1.00 89.25 90 ALA A CA 1
ATOM 718 C C . ALA A 1 90 ? -14.082 -10.082 4.636 1.00 89.25 90 ALA A C 1
ATOM 720 O O . ALA A 1 90 ? -15.179 -10.387 5.092 1.00 89.25 90 ALA A O 1
ATOM 721 N N . LEU A 1 91 ? -12.946 -10.642 5.069 1.00 90.25 91 LEU A N 1
ATOM 722 C CA . LEU A 1 91 ? -12.904 -11.656 6.128 1.00 90.25 91 LEU A CA 1
ATOM 723 C C . LEU A 1 91 ? -13.269 -11.102 7.513 1.00 90.25 91 LEU A C 1
ATOM 725 O O . LEU A 1 91 ? -13.850 -11.828 8.313 1.00 90.25 91 LEU A O 1
ATOM 729 N N . LEU A 1 92 ? -12.936 -9.842 7.811 1.00 87.62 92 LEU A N 1
ATOM 730 C CA . LEU A 1 92 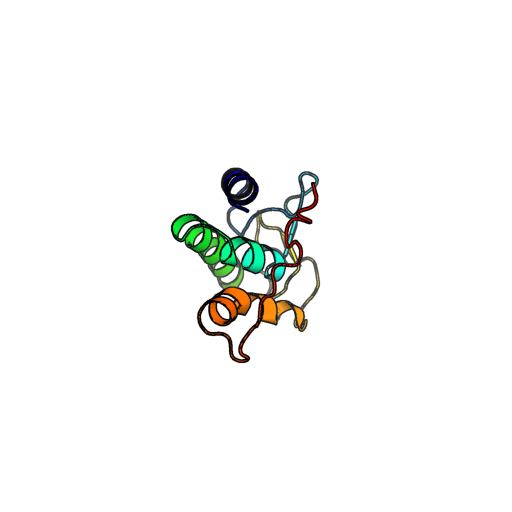? -13.330 -9.194 9.066 1.00 87.62 92 LEU A CA 1
ATOM 731 C C . LEU A 1 92 ? -14.823 -8.840 9.095 1.00 87.62 92 LEU A C 1
ATOM 733 O O . LEU A 1 92 ? -15.432 -8.885 10.159 1.00 87.62 92 LEU A O 1
ATOM 737 N N . GLU A 1 93 ? -15.407 -8.487 7.948 1.00 86.25 93 GLU A N 1
ATOM 738 C CA . GLU A 1 93 ? -16.836 -8.166 7.836 1.00 86.25 93 GLU A CA 1
ATOM 739 C C . GLU A 1 93 ? -17.718 -9.419 7.813 1.00 86.25 93 GLU A C 1
ATOM 741 O O . GLU A 1 93 ? -18.772 -9.434 8.443 1.00 86.25 93 GLU A O 1
ATOM 746 N N . ASN A 1 94 ? -17.280 -10.471 7.116 1.00 83.00 94 ASN A N 1
ATOM 747 C CA . ASN A 1 94 ? -17.989 -11.743 6.994 1.00 83.00 94 ASN A CA 1
ATOM 748 C C . ASN A 1 94 ? -17.034 -12.912 7.279 1.00 83.00 94 ASN A C 1
ATOM 750 O O . ASN A 1 94 ? -16.495 -13.528 6.351 1.00 83.00 94 ASN A O 1
ATOM 754 N N . PRO A 1 95 ? -16.800 -13.228 8.561 1.00 72.06 95 PRO A N 1
ATOM 755 C CA . PRO A 1 95 ? -15.875 -14.283 8.935 1.00 72.06 95 PRO A CA 1
ATOM 756 C C . PRO A 1 95 ? -16.397 -15.662 8.501 1.00 72.06 95 PRO A C 1
ATOM 758 O O . PRO A 1 95 ? -17.468 -16.099 8.911 1.00 72.06 95 PRO A O 1
ATOM 761 N N . ILE A 1 96 ? -15.611 -16.366 7.677 1.00 69.06 96 ILE A N 1
ATOM 762 C CA . ILE A 1 96 ? -15.925 -17.718 7.163 1.00 69.06 96 ILE A CA 1
ATOM 763 C C . ILE A 1 96 ? -15.920 -18.764 8.295 1.00 69.06 96 ILE A C 1
ATOM 765 O O . ILE A 1 96 ? -16.605 -19.782 8.228 1.00 69.06 96 ILE A O 1
ATOM 769 N N . ILE A 1 97 ? -15.155 -18.501 9.353 1.00 69.06 97 ILE A N 1
ATOM 770 C CA . ILE A 1 97 ? -15.109 -19.282 10.589 1.00 69.06 97 ILE A CA 1
ATOM 771 C C . ILE A 1 97 ? -15.552 -18.334 11.701 1.00 69.06 97 ILE A C 1
ATOM 773 O O . ILE A 1 97 ? -15.010 -17.230 11.740 1.00 69.06 97 ILE A O 1
ATOM 777 N N . PRO A 1 98 ? -16.466 -18.715 12.614 1.00 61.97 98 PRO A N 1
ATOM 778 C CA . PRO A 1 98 ? -16.773 -17.904 13.787 1.00 61.97 98 PRO A CA 1
ATOM 779 C C . PRO A 1 98 ? -15.473 -17.601 14.534 1.00 61.97 98 PRO A C 1
ATOM 781 O O . PRO A 1 98 ? -14.879 -18.483 15.157 1.00 61.97 98 PRO A O 1
ATOM 784 N N . VAL A 1 99 ? -14.978 -16.370 14.415 1.00 59.62 99 VAL A N 1
ATOM 785 C CA . VAL A 1 99 ? -13.768 -15.970 15.121 1.00 59.62 99 VAL A CA 1
ATOM 786 C C . VAL A 1 99 ? -14.216 -15.622 16.530 1.00 59.62 99 VAL A C 1
ATOM 788 O O . VAL A 1 99 ? -14.696 -14.519 16.781 1.00 59.62 99 VAL A O 1
ATOM 791 N N . ASP A 1 100 ? -14.097 -16.577 17.451 1.00 60.38 100 ASP A N 1
ATOM 792 C CA . ASP A 1 100 ? -14.192 -16.297 18.883 1.00 60.38 100 ASP A CA 1
ATOM 793 C C . ASP A 1 100 ? -12.927 -15.516 19.273 1.00 60.38 100 ASP A C 1
ATOM 795 O O . ASP A 1 100 ? -11.948 -16.068 19.781 1.00 60.38 100 ASP A O 1
ATOM 799 N N . ILE A 1 101 ? -12.889 -14.226 18.913 1.00 57.84 101 ILE A N 1
ATOM 800 C CA . ILE A 1 101 ? -11.805 -13.314 19.281 1.00 57.84 101 ILE A CA 1
ATOM 801 C C . ILE A 1 101 ? -11.938 -13.078 20.781 1.00 57.84 101 ILE A C 1
ATOM 803 O O . ILE A 1 101 ? -12.491 -12.076 21.233 1.00 57.84 101 ILE A O 1
ATOM 807 N N . LYS A 1 102 ? -11.418 -14.010 21.582 1.00 52.91 102 LYS A N 1
ATOM 808 C CA . LYS A 1 102 ? -11.185 -13.738 22.994 1.00 52.91 102 LYS A CA 1
ATOM 809 C C . LYS A 1 102 ? -10.168 -12.600 23.064 1.00 52.91 102 LYS A C 1
ATOM 811 O O . LYS A 1 102 ? -9.077 -12.740 22.504 1.00 52.91 102 LYS A O 1
ATOM 816 N N . PRO A 1 103 ? -10.490 -11.467 23.709 1.00 47.28 103 PRO A N 1
ATOM 817 C CA . PRO A 1 103 ? -9.532 -10.387 23.859 1.00 47.28 103 PRO A CA 1
ATOM 818 C C . PRO A 1 103 ? -8.283 -10.935 24.556 1.00 47.28 103 PRO A C 1
ATOM 820 O O . PRO A 1 103 ? -8.353 -11.438 25.675 1.00 47.28 103 PRO A O 1
ATOM 823 N N . ILE A 1 104 ? -7.133 -10.833 23.882 1.00 57.25 104 ILE A N 1
ATOM 824 C CA . ILE A 1 104 ? -5.829 -11.340 24.355 1.00 57.25 104 ILE A CA 1
ATOM 825 C C . ILE A 1 104 ? -5.399 -10.649 25.665 1.00 57.25 104 ILE A C 1
ATOM 827 O O . ILE A 1 104 ? -4.572 -11.162 26.413 1.00 57.25 104 ILE A O 1
ATOM 831 N N . PHE A 1 105 ? -6.038 -9.528 26.005 1.00 50.25 105 PHE A N 1
ATOM 832 C CA . PHE A 1 105 ? -5.913 -8.868 27.294 1.00 50.25 105 PHE A CA 1
ATOM 833 C C . PHE A 1 105 ? -7.287 -8.680 27.937 1.00 50.25 105 PHE A C 1
ATOM 835 O O . PHE A 1 105 ? -7.851 -7.588 27.939 1.00 50.25 105 PHE A O 1
ATOM 842 N N . THR A 1 106 ? -7.821 -9.725 28.568 1.00 49.62 106 THR A N 1
ATOM 843 C CA . THR A 1 106 ? -8.654 -9.486 29.750 1.00 49.62 106 THR A CA 1
ATOM 844 C C . THR A 1 106 ? -7.752 -8.828 30.785 1.00 49.62 106 THR A C 1
ATOM 846 O O . THR A 1 106 ? -6.827 -9.465 31.295 1.00 49.62 106 THR A O 1
ATOM 849 N N . ARG A 1 107 ? -7.978 -7.533 31.042 1.00 51.06 107 ARG A N 1
ATOM 850 C CA . ARG A 1 107 ? -7.398 -6.784 32.163 1.00 51.06 107 ARG A CA 1
ATOM 851 C C . ARG A 1 107 ? -7.388 -7.726 33.370 1.00 51.06 107 ARG A C 1
ATOM 853 O O . ARG A 1 107 ? -8.461 -8.147 33.799 1.00 51.06 107 ARG A O 1
ATOM 860 N N . ARG A 1 108 ? -6.206 -8.121 33.869 1.00 47.56 108 ARG A N 1
ATOM 861 C CA . ARG A 1 108 ? -6.107 -8.792 35.173 1.00 47.56 108 ARG A CA 1
ATOM 862 C C . ARG A 1 108 ? -6.663 -7.799 36.186 1.00 47.56 108 ARG A C 1
ATOM 864 O O . ARG A 1 108 ? -5.960 -6.899 36.624 1.00 47.56 108 ARG A O 1
ATOM 871 N N . GLY A 1 109 ? -7.951 -7.919 36.477 1.00 49.72 109 GLY A N 1
ATOM 872 C CA . GLY A 1 109 ? -8.494 -7.470 37.738 1.00 49.72 109 GLY A CA 1
ATOM 873 C C . GLY A 1 109 ? -7.864 -8.335 38.818 1.00 49.72 109 GLY A C 1
ATOM 874 O O . GLY A 1 109 ? -7.887 -9.561 38.706 1.00 49.72 109 GLY A O 1
ATOM 875 N N . LYS A 1 110 ? -7.224 -7.667 39.767 1.00 42.34 110 LYS A N 1
ATOM 876 C CA . LYS A 1 110 ? -6.998 -8.017 41.174 1.00 42.34 110 LYS A CA 1
ATOM 877 C C . LYS A 1 110 ? -6.324 -6.764 41.739 1.00 42.34 110 LYS A C 1
ATOM 879 O O . LYS A 1 110 ? -5.317 -6.337 41.181 1.00 42.34 110 LYS A O 1
ATOM 884 N N . GLU A 1 111 ? -7.121 -5.938 42.411 1.00 40.72 111 GLU A N 1
ATOM 885 C CA . GLU A 1 111 ? -7.150 -5.887 43.887 1.00 40.72 111 GLU A CA 1
ATOM 886 C C . GLU A 1 111 ? -5.823 -5.371 44.437 1.00 40.72 111 GLU A C 1
ATOM 888 O O . GLU A 1 111 ? -4.802 -6.075 44.274 1.00 40.72 111 GLU A O 1
#

pLDDT: mean 88.41, std 15.17, range [40.72, 98.31]

InterPro domains:
  IPR032514 Glutaminase A, central domain [PF16335] (4-89)
  IPR052743 Fungal Glutaminase GtaA [PTHR31987] (4-93)

Solvent-accessible surface area (backbone atoms only — not comparable to full-atom values): 6448 Å² total; per-residue (Å²): 101,65,72,61,48,55,54,46,65,79,50,57,42,75,27,23,51,41,76,51,94,90,49,51,41,25,41,52,29,63,50,30,54,50,30,53,65,39,55,72,72,56,18,51,55,45,52,52,14,46,52,45,26,77,71,66,32,81,61,94,62,63,76,52,48,26,29,31,13,75,71,31,45,69,75,47,63,57,76,53,79,62,61,60,34,64,48,47,44,59,43,73,77,56,54,91,56,88,75,82,77,68,68,93,70,69,76,81,84,73,134

Sequence (111 aa):
ALIESNYYQTKMLNYGVPLDSRSSLTKTDWQSWIAAFSTKEQQDTIINALYKYASETPDRVPLSDFYDASNAKVLGFRARPVMGGLFIRALLENPIIPVDIKPIFTRRGKE

Nearest PDB structures (foldseek):
  2z07-assembly1_A  TM=6.034E-01  e=4.393E+00  Thermus thermophilus
  2z07-assembly2_B  TM=6.066E-01  e=7.037E+00  Thermus thermophilus
  4wvb-assembly1_A  TM=4.913E-01  e=5.750E+00  Thermus thermophilus HB8

Radius of gyration: 16.09 Å; Cα contacts (8 Å, |Δi|>4): 156; chains: 1; bounding box: 32×31×61 Å

Secondary structure (DSSP, 8-state):
-HHHHHHHHTT-BTTB--SSTT-SEE-HHHHHHHHHTS-HHHHHHHHHHHHHHHHH-S--SSPEEEEETTT--EEEEES-GGGGGGGHHHHHHS-SS------S-------